Protein AF-A0A7W0LSC7-F1 (afdb_monomer_lite)

Secondary structure (DSSP, 8-state):
---TTS-------HHHHHHHHHH--TTSPPPTTPPPHHHHTT--SS-SS-TTTSPPP-TTPPP--THHHHHHHHHHHHHHHHHHTTTT-TT------

Sequence (97 aa):
MVTHDDLVEDELTDDELAALALAADPDAPPAEGAVPVWDLLGSGSEALLPGWYMPTPMTGAPLLQGWRRRVALLIVVSFLAIVSYGLCSTYGQVVPA

pLDDT: mean 75.95, std 15.54, range [40.12, 95.62]

Radius of gyration: 25.77 Å; chains: 1; bounding box: 55×64×51 Å

Structure (mmCIF, N/CA/C/O backbone):
data_AF-A0A7W0LSC7-F1
#
_entry.id   AF-A0A7W0LSC7-F1
#
loop_
_atom_site.group_PDB
_atom_site.id
_atom_site.type_symbol
_atom_site.label_atom_id
_atom_site.label_alt_id
_atom_site.label_comp_id
_atom_site.label_asym_id
_atom_site.label_entity_id
_atom_site.label_seq_id
_atom_site.pdbx_PDB_ins_code
_atom_site.Cartn_x
_atom_site.Cartn_y
_atom_site.Cartn_z
_atom_site.occupancy
_atom_site.B_iso_or_equiv
_atom_site.auth_seq_id
_atom_site.auth_comp_id
_atom_site.auth_asym_id
_atom_site.auth_atom_id
_atom_site.pdbx_PDB_model_num
ATOM 1 N N . MET A 1 1 ? -18.570 24.746 13.024 1.00 40.12 1 MET A N 1
ATOM 2 C CA . MET A 1 1 ? -17.226 24.655 12.426 1.00 40.12 1 MET A CA 1
ATOM 3 C C . MET A 1 1 ? -16.340 24.102 13.521 1.00 40.12 1 MET A C 1
ATOM 5 O O . MET A 1 1 ? -16.017 24.849 14.427 1.00 40.12 1 MET A O 1
ATOM 9 N N . VAL A 1 2 ? -16.132 22.783 13.532 1.00 46.19 2 VAL A N 1
ATOM 10 C CA . VAL A 1 2 ? -15.307 22.102 14.542 1.00 46.19 2 VAL A CA 1
ATOM 11 C C . VAL A 1 2 ? -13.871 22.149 14.031 1.00 46.19 2 VAL A C 1
ATOM 13 O O . VAL A 1 2 ? -13.589 21.670 12.931 1.00 46.19 2 VAL A O 1
ATOM 16 N N . THR A 1 3 ? -13.002 22.835 14.759 1.00 45.38 3 THR A N 1
ATOM 17 C CA . THR A 1 3 ? -11.562 22.896 14.504 1.00 45.38 3 THR A CA 1
ATOM 18 C C . THR A 1 3 ? -10.928 21.576 14.938 1.00 45.38 3 THR A C 1
ATOM 20 O O . THR A 1 3 ? -11.351 21.001 15.932 1.00 45.38 3 THR A O 1
ATOM 23 N N . HIS A 1 4 ? -9.920 21.083 14.212 1.00 53.88 4 HIS A N 1
ATOM 24 C CA . HIS A 1 4 ? -9.191 19.832 14.514 1.00 53.88 4 HIS A CA 1
ATOM 25 C C . HIS A 1 4 ? -8.428 19.857 15.868 1.00 53.88 4 HIS A C 1
ATOM 27 O O . HIS A 1 4 ? -7.623 18.978 16.128 1.00 53.88 4 HIS A O 1
ATOM 33 N N . ASP A 1 5 ? -8.664 20.872 16.701 1.00 51.00 5 ASP A N 1
ATOM 34 C CA . ASP A 1 5 ? -7.940 21.208 17.932 1.00 51.00 5 ASP A CA 1
ATOM 35 C C . ASP A 1 5 ? -8.739 20.851 19.208 1.00 51.00 5 ASP A C 1
ATOM 37 O O . ASP A 1 5 ? -8.192 20.851 20.302 1.00 51.00 5 ASP A O 1
ATOM 41 N N . ASP A 1 6 ? -10.031 20.506 19.084 1.00 50.09 6 ASP A N 1
ATOM 42 C CA . ASP A 1 6 ? -10.893 20.111 20.218 1.00 50.09 6 ASP A CA 1
ATOM 43 C C . ASP A 1 6 ? -10.807 18.609 20.570 1.00 50.09 6 ASP A C 1
ATOM 45 O O . ASP A 1 6 ? -11.459 18.148 21.508 1.00 50.09 6 ASP A O 1
ATOM 49 N N . LEU A 1 7 ? -10.002 17.834 19.835 1.00 53.94 7 LEU A N 1
ATOM 50 C CA . LEU A 1 7 ? -9.654 16.454 20.168 1.00 53.94 7 LEU A CA 1
ATOM 51 C C . LEU A 1 7 ? -8.219 16.438 20.694 1.00 53.94 7 LEU A C 1
ATOM 53 O O . LEU A 1 7 ? -7.286 16.096 19.973 1.00 53.94 7 LEU A O 1
ATOM 57 N N . VAL A 1 8 ? -8.033 16.814 21.958 1.00 53.84 8 VAL A N 1
ATOM 58 C CA . VAL A 1 8 ? -6.863 16.338 22.702 1.00 53.84 8 VAL A CA 1
ATOM 59 C C . VAL A 1 8 ? -7.112 14.848 22.932 1.00 53.84 8 VAL A C 1
ATOM 61 O O . VAL A 1 8 ? -7.639 14.447 23.966 1.00 53.84 8 VAL A O 1
ATOM 64 N N . GLU A 1 9 ? -6.866 14.036 21.905 1.00 57.62 9 GLU A N 1
ATOM 65 C CA . GLU A 1 9 ? -6.672 12.607 22.099 1.00 57.62 9 GLU A CA 1
ATOM 66 C C . GLU A 1 9 ? -5.429 12.501 22.980 1.00 57.62 9 GLU A C 1
ATOM 68 O O . GLU A 1 9 ? -4.374 13.017 22.605 1.00 57.62 9 GLU A O 1
ATOM 73 N N . ASP A 1 10 ? -5.568 11.941 24.186 1.00 63.88 10 ASP A N 1
ATOM 74 C CA . ASP A 1 10 ? -4.410 11.546 24.987 1.00 63.88 10 ASP A CA 1
ATOM 75 C C . ASP A 1 10 ? -3.429 10.837 24.047 1.00 63.88 10 ASP A C 1
ATOM 77 O O . ASP A 1 10 ? -3.814 9.905 23.337 1.00 63.88 10 ASP A O 1
ATOM 81 N N . GLU A 1 11 ? -2.202 11.355 23.960 1.00 78.19 11 GLU A N 1
ATOM 82 C CA . GLU A 1 11 ? -1.191 10.871 23.024 1.00 78.19 11 GLU A CA 1
ATOM 83 C C . GLU A 1 11 ? -0.945 9.390 23.333 1.00 78.19 11 GLU A C 1
ATOM 85 O O . GLU A 1 11 ? -0.324 9.059 24.344 1.00 78.19 11 GLU A O 1
ATOM 90 N N . LEU A 1 12 ? -1.528 8.501 22.519 1.00 84.06 12 LEU A N 1
ATOM 91 C CA . LEU A 1 12 ? -1.506 7.066 22.781 1.00 84.06 12 LEU A CA 1
ATOM 92 C C . LEU A 1 12 ? -0.061 6.592 22.858 1.00 84.06 12 LEU A C 1
ATOM 94 O O . LEU A 1 12 ? 0.733 6.809 21.938 1.00 84.06 12 LEU A O 1
ATOM 98 N N . THR A 1 13 ? 0.266 5.909 23.945 1.00 90.88 13 THR A N 1
ATOM 99 C CA . THR A 1 13 ? 1.579 5.289 24.092 1.00 90.88 13 THR A CA 1
ATOM 100 C C . THR A 1 13 ? 1.700 4.063 23.185 1.00 90.88 13 THR A C 1
ATOM 102 O O . THR A 1 13 ? 0.710 3.412 22.840 1.00 90.88 13 THR A O 1
ATOM 105 N N . ASP A 1 14 ? 2.933 3.700 22.822 1.00 91.25 14 ASP A N 1
ATOM 106 C CA . ASP A 1 14 ? 3.202 2.495 22.023 1.00 91.25 14 ASP A CA 1
ATOM 107 C C . ASP A 1 14 ? 2.641 1.222 22.685 1.00 91.25 14 ASP A C 1
ATOM 109 O O . ASP A 1 14 ? 2.139 0.331 21.999 1.00 91.25 14 ASP A O 1
ATOM 113 N N . ASP A 1 15 ? 2.680 1.152 24.021 1.00 93.44 15 ASP A N 1
ATOM 114 C CA . ASP A 1 15 ? 2.147 0.024 24.792 1.00 93.44 15 ASP A CA 1
ATOM 115 C C . ASP A 1 15 ? 0.614 -0.061 24.693 1.00 93.44 15 ASP A C 1
ATOM 117 O O . ASP A 1 15 ? 0.057 -1.153 24.538 1.00 93.44 15 ASP A O 1
ATOM 121 N N . GLU A 1 16 ? -0.082 1.077 24.729 1.00 93.88 16 GLU A N 1
ATOM 122 C CA . GLU A 1 16 ? -1.537 1.141 24.544 1.00 93.88 16 GLU A CA 1
ATOM 123 C C . GLU A 1 16 ? -1.937 0.763 23.113 1.00 93.88 16 GLU A C 1
ATOM 125 O O . GLU A 1 16 ? -2.863 -0.030 22.919 1.00 93.88 16 GLU A O 1
ATOM 130 N N . LEU A 1 17 ? -1.201 1.250 22.109 1.00 92.31 17 LEU A N 1
ATOM 131 C CA . LEU A 1 17 ? -1.392 0.867 20.706 1.00 92.31 17 LEU A CA 1
ATOM 132 C C . LEU A 1 17 ? -1.188 -0.637 20.493 1.00 92.31 17 LEU A C 1
ATOM 134 O O . LEU A 1 17 ? -1.996 -1.283 19.818 1.00 92.31 17 LEU A O 1
ATOM 138 N N . ALA A 1 18 ? -0.142 -1.213 21.088 1.00 94.50 18 ALA A N 1
ATOM 139 C CA . ALA A 1 18 ? 0.128 -2.645 21.010 1.00 94.50 18 ALA A CA 1
ATOM 140 C C . ALA A 1 18 ? -0.989 -3.470 21.668 1.00 94.50 18 ALA A C 1
ATOM 142 O O . ALA A 1 18 ? -1.417 -4.486 21.110 1.00 94.50 18 ALA A O 1
ATOM 143 N N . ALA A 1 19 ? -1.497 -3.022 22.819 1.00 95.44 19 ALA A N 1
ATOM 144 C CA . ALA A 1 19 ? -2.613 -3.670 23.497 1.00 95.44 19 ALA A CA 1
ATOM 145 C C . ALA A 1 19 ? -3.897 -3.646 22.647 1.00 95.44 19 ALA A C 1
ATOM 147 O O . ALA A 1 19 ? -4.555 -4.679 22.514 1.00 95.44 19 ALA A O 1
ATOM 148 N N . LEU A 1 20 ? -4.224 -2.509 22.023 1.00 92.25 20 LEU A N 1
ATOM 149 C CA . LEU A 1 20 ? -5.375 -2.385 21.120 1.00 92.25 20 LEU A CA 1
ATOM 150 C C . LEU A 1 20 ? -5.235 -3.278 19.881 1.00 92.25 20 LEU A C 1
ATOM 152 O O . LEU A 1 20 ? -6.189 -3.959 19.505 1.00 92.25 20 LEU A O 1
ATOM 156 N N . ALA A 1 21 ? -4.046 -3.318 19.274 1.00 91.19 21 ALA A N 1
ATOM 157 C CA . ALA A 1 21 ? -3.779 -4.148 18.103 1.00 91.19 21 ALA A CA 1
ATOM 158 C C . ALA A 1 21 ? -3.915 -5.649 18.411 1.00 91.19 21 ALA A C 1
ATOM 160 O O . ALA A 1 21 ? -4.465 -6.392 17.602 1.00 91.19 21 ALA A O 1
ATOM 161 N N . LEU A 1 22 ? -3.445 -6.093 19.581 1.00 94.81 22 LEU A N 1
ATOM 162 C CA . LEU A 1 22 ? -3.556 -7.491 20.014 1.00 94.81 22 LEU A CA 1
ATOM 163 C C . LEU A 1 22 ? -4.975 -7.887 20.436 1.00 94.81 22 LEU A C 1
ATOM 165 O O . LEU A 1 22 ? -5.328 -9.060 20.339 1.00 94.81 22 LEU A O 1
ATOM 169 N N . ALA A 1 23 ? -5.770 -6.939 20.931 1.00 94.88 23 ALA A N 1
ATOM 170 C CA . ALA A 1 23 ? -7.147 -7.186 21.345 1.00 94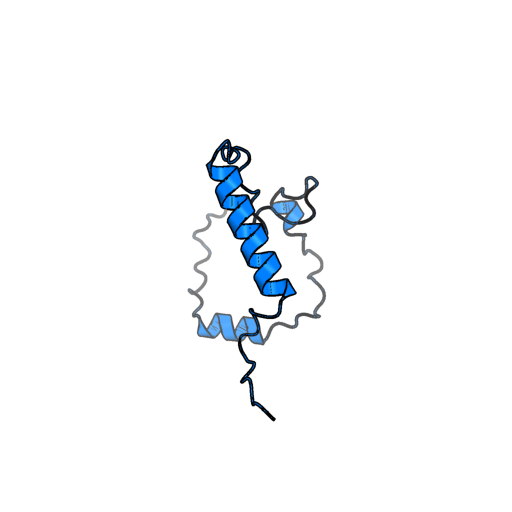.88 23 ALA A CA 1
ATOM 171 C C . ALA A 1 23 ? -8.146 -7.192 20.173 1.00 94.88 23 ALA A C 1
ATOM 173 O O . ALA A 1 23 ? -9.275 -7.654 20.345 1.00 94.88 23 ALA A O 1
ATOM 174 N N . ALA A 1 24 ? -7.762 -6.669 19.005 1.00 91.56 24 ALA A N 1
ATOM 175 C CA . ALA A 1 24 ? -8.632 -6.591 17.839 1.00 91.56 24 ALA A CA 1
ATOM 176 C C . ALA A 1 24 ? -8.887 -7.978 17.219 1.00 91.56 24 ALA A C 1
ATOM 178 O O . ALA A 1 24 ? -7.955 -8.730 16.938 1.00 91.56 24 ALA A O 1
ATOM 179 N N . ASP A 1 25 ? -10.159 -8.294 16.966 1.00 92.88 25 ASP A N 1
ATOM 180 C CA . ASP A 1 25 ? -10.571 -9.501 16.244 1.00 92.88 25 ASP A CA 1
ATOM 181 C C . ASP A 1 25 ? -10.531 -9.244 14.724 1.00 92.88 25 ASP A C 1
ATOM 183 O O . ASP A 1 25 ? -11.299 -8.408 14.236 1.00 92.88 25 ASP A O 1
ATOM 187 N N . PRO A 1 26 ? -9.659 -9.931 13.960 1.00 88.19 26 PRO A N 1
ATOM 188 C CA . PRO A 1 26 ? -9.555 -9.737 12.515 1.00 88.19 26 PRO A CA 1
ATOM 189 C C . PRO A 1 26 ? -10.767 -10.267 11.738 1.00 88.19 26 PRO A C 1
ATOM 191 O O . PRO A 1 26 ? -10.980 -9.840 10.603 1.00 88.19 26 PRO A O 1
ATOM 194 N N . ASP A 1 27 ? -11.545 -11.179 12.324 1.00 94.00 27 ASP A N 1
ATOM 195 C CA . ASP A 1 27 ? -12.703 -11.802 11.678 1.00 94.00 27 ASP A CA 1
ATOM 196 C C . ASP A 1 27 ? -14.019 -11.079 12.018 1.00 94.00 27 ASP A C 1
ATOM 198 O O . ASP A 1 27 ? -15.083 -11.421 11.485 1.00 94.00 27 ASP A O 1
ATOM 202 N N . ALA A 1 28 ? -13.966 -10.058 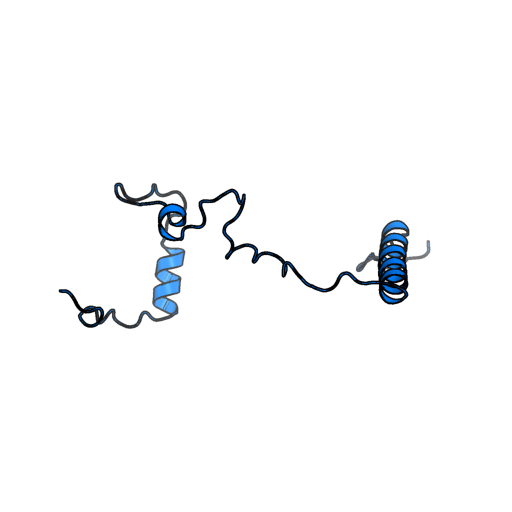12.882 1.00 92.06 28 ALA A N 1
ATOM 203 C CA . ALA A 1 28 ? -15.127 -9.253 13.220 1.00 92.06 28 ALA A CA 1
ATOM 204 C C . ALA A 1 28 ? -15.676 -8.536 11.970 1.00 92.06 28 ALA A C 1
ATOM 206 O O . ALA A 1 28 ? -14.916 -7.981 11.169 1.00 92.06 28 ALA A O 1
ATOM 207 N N . PRO A 1 29 ? -17.008 -8.508 11.784 1.00 92.12 29 PRO A N 1
ATOM 208 C CA . PRO A 1 29 ? -17.596 -7.812 10.653 1.00 92.12 29 PRO A CA 1
ATOM 209 C C . PRO A 1 29 ? -17.323 -6.299 10.740 1.00 92.12 29 PRO A C 1
ATOM 211 O O . PRO A 1 29 ? -17.309 -5.738 11.840 1.00 92.12 29 PRO A O 1
ATOM 214 N N . PRO A 1 30 ? -17.169 -5.607 9.596 1.00 89.19 30 PRO A N 1
ATOM 215 C CA . PRO A 1 30 ? -17.070 -4.152 9.573 1.00 89.19 30 PRO A CA 1
ATOM 216 C C . PRO A 1 30 ? -18.293 -3.488 10.218 1.00 89.19 30 PRO A C 1
ATOM 218 O O . PRO A 1 30 ? -19.409 -4.005 10.138 1.00 89.19 30 PRO A O 1
ATOM 221 N N . ALA A 1 31 ? -18.098 -2.310 10.817 1.00 89.81 31 ALA A N 1
ATOM 222 C CA . ALA A 1 31 ? -19.198 -1.511 11.351 1.00 89.81 31 ALA A CA 1
ATOM 223 C C . ALA A 1 31 ? -20.229 -1.172 10.255 1.00 89.81 31 ALA A C 1
ATOM 225 O O . ALA A 1 31 ? -19.867 -0.971 9.099 1.00 89.81 31 ALA A O 1
ATOM 226 N N . GLU A 1 32 ? -21.509 -1.046 10.620 1.00 90.50 32 GLU A N 1
ATOM 227 C CA . GLU A 1 32 ? -22.632 -0.866 9.676 1.00 90.50 32 GLU A CA 1
ATOM 228 C C . GLU A 1 32 ? -22.488 0.364 8.752 1.00 90.50 32 GLU A C 1
ATOM 230 O O . GLU A 1 32 ? -23.006 0.377 7.640 1.00 90.50 32 GLU A O 1
ATOM 235 N N . GLY A 1 33 ? -21.742 1.384 9.187 1.00 89.75 33 GLY A N 1
ATOM 236 C CA . GLY A 1 33 ? -21.429 2.586 8.405 1.00 89.75 33 GLY A CA 1
ATOM 237 C C . GLY A 1 33 ? -20.009 2.634 7.835 1.00 89.75 33 GLY A C 1
ATOM 238 O O . GLY A 1 33 ? -19.583 3.698 7.387 1.00 89.75 33 GLY A O 1
ATOM 239 N N . ALA A 1 34 ? -19.247 1.538 7.897 1.00 90.00 34 ALA A N 1
ATOM 240 C CA . ALA A 1 34 ? -17.884 1.505 7.386 1.00 90.00 34 ALA A CA 1
ATOM 241 C C . ALA A 1 34 ? -17.888 1.708 5.866 1.00 90.00 34 ALA A C 1
ATOM 243 O O . ALA A 1 34 ? -18.481 0.931 5.117 1.00 90.00 34 ALA A O 1
ATOM 244 N N . VAL A 1 35 ? -17.206 2.760 5.414 1.00 88.19 35 VAL A N 1
ATOM 245 C CA . VAL A 1 35 ? -16.993 3.020 3.990 1.00 88.19 35 VAL A CA 1
ATOM 246 C C . VAL A 1 35 ? -15.629 2.491 3.556 1.00 88.19 35 VAL A C 1
ATOM 248 O O . VAL A 1 35 ? -14.666 2.562 4.328 1.00 88.19 35 VAL A O 1
ATOM 251 N N . PRO A 1 36 ? -15.502 1.978 2.326 1.00 83.38 36 PRO A N 1
ATOM 252 C CA . PRO A 1 36 ? -14.220 1.512 1.839 1.00 83.38 36 PRO A CA 1
ATOM 253 C C . PRO A 1 36 ? -13.205 2.647 1.673 1.00 83.38 36 PRO A C 1
ATOM 255 O O . PRO A 1 36 ? -13.492 3.686 1.081 1.00 83.38 36 PRO A O 1
ATOM 258 N N . VAL A 1 37 ? -11.973 2.437 2.143 1.00 78.12 37 VAL A N 1
ATOM 259 C CA . VAL A 1 37 ? -10.927 3.478 2.113 1.00 78.12 37 VAL A CA 1
ATOM 260 C C . VAL A 1 37 ? -10.549 3.904 0.686 1.00 78.12 37 VAL A C 1
ATOM 262 O O . VAL A 1 37 ? -10.155 5.045 0.449 1.00 78.12 37 VAL A O 1
ATOM 265 N N . TRP A 1 38 ? -10.689 3.009 -0.294 1.00 72.12 38 TRP A N 1
ATOM 266 C CA . TRP A 1 38 ? -10.389 3.296 -1.699 1.00 72.12 38 TRP A CA 1
ATOM 267 C C . TRP A 1 38 ? -11.382 4.266 -2.345 1.00 72.12 38 TRP A C 1
ATOM 269 O O . TRP A 1 38 ? -10.975 5.008 -3.242 1.00 72.12 38 TRP A O 1
ATOM 279 N N . ASP A 1 39 ? -12.620 4.329 -1.846 1.00 79.44 39 ASP A N 1
ATOM 280 C CA . ASP A 1 39 ? -13.618 5.311 -2.287 1.00 79.44 39 ASP A CA 1
ATOM 281 C C . ASP A 1 39 ? -13.247 6.729 -1.820 1.00 79.44 39 ASP A C 1
ATOM 283 O O . ASP A 1 39 ? -13.585 7.714 -2.474 1.00 79.44 39 ASP A O 1
ATOM 287 N N . LEU A 1 40 ? -12.489 6.837 -0.721 1.00 79.12 40 LEU A N 1
ATOM 288 C CA . LEU A 1 40 ? -12.003 8.106 -0.170 1.00 79.12 40 LEU A CA 1
ATOM 289 C C . LEU A 1 40 ? -10.666 8.545 -0.782 1.00 79.12 40 LEU A C 1
ATOM 291 O O . LEU A 1 40 ? -10.437 9.733 -0.997 1.00 79.12 40 LEU A O 1
ATOM 295 N N . LEU A 1 41 ? -9.771 7.594 -1.068 1.00 73.62 41 LEU A N 1
ATOM 296 C CA . LEU A 1 41 ? -8.408 7.868 -1.544 1.00 73.62 41 LEU A CA 1
ATOM 297 C C . LEU A 1 41 ? -8.304 8.114 -3.060 1.00 73.62 41 LEU A C 1
ATOM 299 O O . LEU A 1 41 ? -7.203 8.320 -3.566 1.00 73.62 41 LEU A O 1
ATOM 303 N N . GLY A 1 42 ? -9.411 8.057 -3.807 1.00 64.06 42 GLY A N 1
ATOM 304 C CA . GLY A 1 42 ? -9.430 8.345 -5.250 1.00 64.06 42 GLY A CA 1
ATOM 305 C C . GLY A 1 42 ? -8.622 7.366 -6.116 1.00 64.06 42 GLY A C 1
ATOM 306 O O . GLY A 1 42 ? -8.384 7.633 -7.290 1.00 64.06 42 GLY A O 1
ATOM 307 N N . SER A 1 43 ? -8.200 6.227 -5.555 1.00 58.53 43 SER A N 1
ATOM 308 C CA . SER A 1 43 ? -7.402 5.203 -6.252 1.00 58.53 43 SER A CA 1
ATOM 309 C C . SER A 1 43 ? -8.248 4.177 -7.016 1.00 58.53 43 SER A C 1
ATOM 311 O O . SER A 1 43 ? -7.699 3.283 -7.652 1.00 58.53 43 SER A O 1
ATOM 313 N N . GLY A 1 44 ? -9.575 4.341 -7.025 1.00 53.72 44 GLY A N 1
ATOM 314 C CA . GLY A 1 44 ? -10.539 3.485 -7.728 1.00 53.72 44 GLY A CA 1
ATOM 315 C C . GLY A 1 44 ? -10.541 3.594 -9.260 1.00 53.72 44 GLY A C 1
ATOM 316 O O . GLY A 1 44 ? -11.530 3.227 -9.888 1.00 53.72 44 GLY A O 1
ATOM 317 N N . SER A 1 45 ? -9.473 4.102 -9.878 1.00 57.41 45 SER A N 1
ATOM 318 C CA . SER A 1 45 ? -9.342 4.176 -11.335 1.00 57.41 45 SER A CA 1
ATOM 319 C C . SER A 1 45 ? -8.356 3.110 -11.823 1.00 57.41 45 SER A C 1
ATOM 321 O O . SER A 1 45 ? -7.144 3.289 -11.747 1.00 57.41 45 SER A O 1
ATOM 323 N N . GLU A 1 46 ? -8.905 2.001 -12.326 1.00 58.78 46 GLU A N 1
ATOM 324 C CA . GLU A 1 46 ? -8.288 0.976 -13.199 1.00 58.78 46 GLU A CA 1
ATOM 325 C C . GLU A 1 46 ? -7.101 0.138 -12.676 1.00 58.78 46 GLU A C 1
ATOM 327 O O . GLU A 1 46 ? -6.808 -0.909 -13.258 1.00 58.78 46 GLU A O 1
ATOM 332 N N . ALA A 1 47 ? -6.428 0.516 -11.590 1.00 62.44 47 ALA A N 1
ATOM 333 C CA . ALA A 1 47 ? -5.303 -0.249 -11.049 1.00 62.44 47 ALA A CA 1
ATOM 334 C C . ALA A 1 47 ? -5.760 -1.389 -10.115 1.00 62.44 47 ALA A C 1
ATOM 336 O O . ALA A 1 47 ? -6.606 -1.197 -9.247 1.00 62.44 47 ALA A O 1
ATOM 337 N N . LEU A 1 48 ? -5.147 -2.575 -10.246 1.00 67.19 48 LEU A N 1
ATOM 338 C CA . LEU A 1 48 ? -5.401 -3.735 -9.368 1.00 67.19 48 LEU A CA 1
ATOM 339 C C . LEU A 1 48 ? -4.964 -3.505 -7.910 1.00 67.19 48 LEU A C 1
ATOM 341 O O . LEU A 1 48 ? -5.372 -4.249 -7.023 1.00 67.19 48 LEU A O 1
ATOM 345 N N . LEU A 1 49 ? -4.104 -2.512 -7.673 1.00 67.75 49 LEU A N 1
ATOM 346 C CA . LEU A 1 49 ? -3.555 -2.164 -6.367 1.00 67.75 49 LEU A CA 1
ATOM 347 C C . LEU A 1 49 ? -3.537 -0.635 -6.213 1.00 67.75 49 LEU A C 1
ATOM 349 O O . LEU A 1 49 ? -3.240 0.063 -7.188 1.00 67.75 49 LEU A O 1
ATOM 353 N N . PRO A 1 50 ? -3.796 -0.099 -5.008 1.00 65.19 50 PRO A N 1
ATOM 354 C CA . PRO A 1 50 ? -3.654 1.326 -4.750 1.00 65.19 50 PRO A CA 1
ATOM 355 C C . PRO A 1 50 ? -2.219 1.806 -4.998 1.00 65.19 50 PRO A C 1
ATOM 357 O O . PRO A 1 50 ? -1.255 1.111 -4.675 1.00 65.19 50 PRO A O 1
ATOM 360 N N . GLY A 1 51 ? -2.059 3.035 -5.490 1.00 67.62 51 GLY A N 1
ATOM 361 C CA . GLY A 1 51 ? -0.738 3.605 -5.796 1.00 67.62 51 GLY A CA 1
ATOM 362 C C . GLY A 1 51 ? 0.211 3.726 -4.594 1.00 67.62 51 GLY A C 1
ATOM 363 O O . GLY A 1 51 ? 1.414 3.860 -4.782 1.00 67.62 51 GLY A O 1
ATOM 364 N N . TRP A 1 52 ? -0.298 3.642 -3.360 1.00 70.44 52 TRP A N 1
ATOM 365 C CA . TRP A 1 52 ? 0.529 3.582 -2.151 1.00 70.44 52 TRP A CA 1
ATOM 366 C C . TRP A 1 52 ? 1.144 2.197 -1.910 1.00 70.44 52 TRP A C 1
ATOM 368 O O . TRP A 1 52 ? 2.201 2.103 -1.296 1.00 70.44 52 TRP A O 1
ATOM 378 N N . TYR A 1 53 ? 0.509 1.126 -2.397 1.00 72.94 53 TYR A N 1
ATOM 379 C CA . TYR A 1 53 ? 1.016 -0.240 -2.256 1.00 72.94 53 TYR A CA 1
ATOM 380 C C . TYR A 1 53 ? 2.133 -0.515 -3.266 1.00 72.94 53 TYR A C 1
ATOM 382 O O . TYR A 1 53 ? 3.103 -1.212 -2.976 1.00 72.94 53 TYR A O 1
ATOM 390 N N . MET A 1 54 ? 2.015 0.066 -4.460 1.00 66.94 54 MET A N 1
ATOM 391 C CA . MET A 1 54 ? 3.036 -0.018 -5.493 1.00 66.94 54 MET A CA 1
ATOM 392 C C . MET A 1 54 ? 3.088 1.315 -6.246 1.00 66.94 54 MET A C 1
ATOM 394 O O . MET A 1 54 ? 2.335 1.500 -7.205 1.00 66.94 54 MET A O 1
ATOM 398 N N . PRO A 1 55 ? 3.947 2.262 -5.819 1.00 67.50 55 PRO A N 1
ATOM 399 C CA . PRO A 1 55 ? 4.125 3.517 -6.531 1.00 67.50 55 PRO A CA 1
ATOM 400 C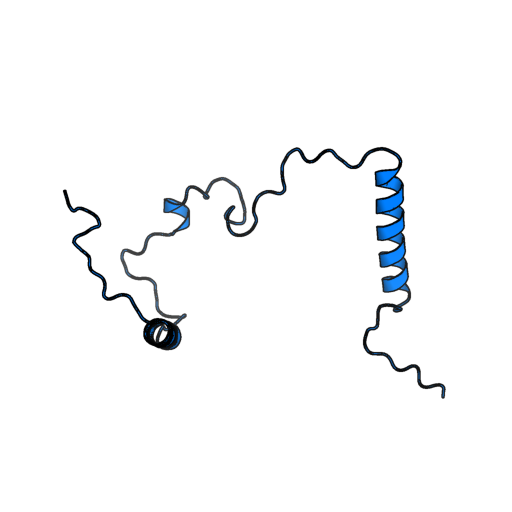 C . PRO A 1 55 ? 4.477 3.210 -7.978 1.00 67.50 55 PRO A C 1
ATOM 402 O O . PRO A 1 55 ? 5.373 2.400 -8.238 1.00 67.50 55 PRO A O 1
ATOM 405 N N . THR A 1 56 ? 3.764 3.832 -8.916 1.00 66.50 56 THR A N 1
ATOM 406 C CA . THR A 1 56 ? 4.006 3.623 -10.341 1.00 66.50 56 THR A CA 1
ATOM 407 C C . THR A 1 56 ? 5.500 3.802 -10.613 1.00 66.50 56 THR A C 1
ATOM 409 O O . THR A 1 56 ? 6.054 4.851 -10.262 1.00 66.50 56 THR A O 1
ATOM 412 N N . PRO A 1 57 ? 6.187 2.804 -11.204 1.00 64.94 57 PRO A N 1
ATOM 413 C CA . PRO A 1 57 ? 7.596 2.954 -11.532 1.00 64.94 57 PRO A CA 1
ATOM 414 C C . PRO A 1 57 ? 7.732 4.184 -12.426 1.00 64.94 57 PRO A C 1
ATOM 416 O O . PRO A 1 57 ? 6.971 4.305 -13.383 1.00 64.94 57 PRO A O 1
ATOM 419 N N . MET A 1 58 ? 8.654 5.098 -12.085 1.00 62.59 58 MET A N 1
ATOM 420 C CA . MET A 1 58 ? 8.814 6.406 -12.737 1.00 62.59 58 MET A CA 1
ATOM 421 C C . MET A 1 58 ? 8.621 6.300 -14.255 1.00 62.59 58 MET A C 1
ATOM 423 O O . MET A 1 58 ? 9.520 5.878 -14.990 1.00 62.59 58 MET A O 1
ATOM 427 N N . THR A 1 59 ? 7.441 6.697 -14.729 1.00 53.41 59 THR A N 1
ATOM 428 C CA . THR A 1 59 ? 7.121 6.798 -16.149 1.00 53.41 59 THR A CA 1
ATOM 429 C C . THR A 1 59 ? 7.988 7.913 -16.719 1.00 53.41 59 THR A C 1
ATOM 431 O O . THR A 1 59 ? 7.688 9.089 -16.536 1.00 53.41 59 THR A O 1
ATOM 434 N N . GLY A 1 60 ? 9.117 7.551 -17.332 1.00 56.22 60 GLY A N 1
ATOM 435 C CA . GLY A 1 60 ? 10.080 8.510 -17.884 1.00 56.22 60 GLY A CA 1
ATOM 436 C C . GLY A 1 60 ? 11.543 8.276 -17.508 1.00 56.22 60 GLY A C 1
ATOM 437 O O . GLY A 1 60 ? 12.396 9.040 -17.957 1.00 56.22 60 GLY A O 1
ATOM 438 N N . ALA A 1 61 ? 11.876 7.233 -16.737 1.00 62.44 61 ALA A N 1
ATOM 439 C CA . ALA A 1 61 ? 13.278 6.848 -16.590 1.00 62.44 61 ALA A CA 1
ATOM 440 C C . ALA A 1 61 ? 13.871 6.554 -17.987 1.00 62.44 61 ALA A C 1
ATOM 442 O O . ALA A 1 61 ? 13.284 5.767 -18.740 1.00 62.44 61 ALA A O 1
ATOM 443 N N . PRO A 1 62 ? 15.001 7.181 -18.375 1.00 65.81 62 PRO A N 1
ATOM 444 C CA . PRO A 1 62 ? 15.578 6.966 -19.691 1.00 65.81 62 PRO A CA 1
ATOM 445 C C . PRO A 1 62 ? 15.915 5.484 -19.835 1.00 65.81 62 PRO A C 1
ATOM 447 O O . PRO A 1 62 ? 16.721 4.943 -19.073 1.00 65.81 62 PRO A O 1
ATOM 450 N N . LEU A 1 63 ? 15.274 4.827 -20.807 1.00 69.38 63 LEU A N 1
ATOM 451 C CA . LEU A 1 63 ? 15.545 3.432 -21.138 1.00 69.38 63 LEU A CA 1
ATOM 452 C C . L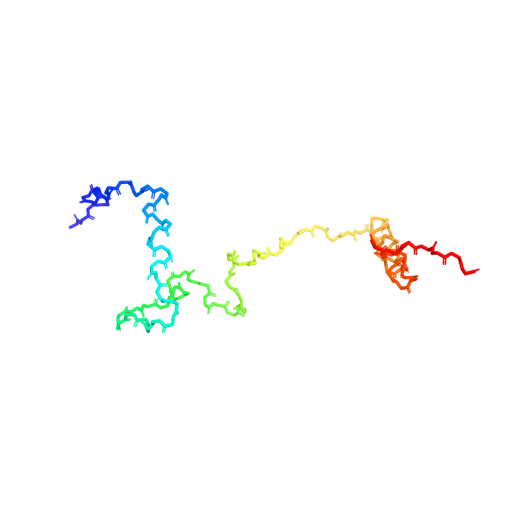EU A 1 63 ? 17.058 3.250 -21.281 1.00 69.38 63 LEU A C 1
ATOM 454 O O . LEU A 1 63 ? 17.725 4.054 -21.937 1.00 69.38 63 LEU A O 1
ATOM 458 N N . LEU A 1 64 ? 17.618 2.202 -20.671 1.00 72.44 64 LEU A N 1
ATOM 459 C CA . LEU A 1 64 ? 19.043 1.920 -20.809 1.00 72.44 64 LEU A CA 1
ATOM 460 C C . LEU A 1 64 ? 19.339 1.671 -22.295 1.00 72.44 64 LEU A C 1
ATOM 462 O O . LEU A 1 64 ? 18.923 0.660 -22.861 1.00 72.44 64 LEU A O 1
ATOM 466 N N . GLN A 1 65 ? 20.047 2.601 -22.938 1.00 80.06 65 GLN A N 1
ATOM 467 C CA . GLN A 1 65 ? 20.419 2.503 -24.348 1.00 80.06 65 GLN A CA 1
ATOM 468 C C . GLN A 1 65 ? 21.899 2.139 -24.532 1.00 80.06 65 GLN A C 1
ATOM 470 O O . GLN A 1 65 ? 22.740 2.318 -23.647 1.00 80.06 65 GLN A O 1
ATOM 475 N N . GLY A 1 66 ? 22.215 1.591 -25.709 1.00 85.25 66 GLY A N 1
ATOM 476 C CA . GLY A 1 66 ? 23.585 1.314 -26.138 1.00 85.25 66 GLY A CA 1
ATOM 477 C C . GLY A 1 66 ? 24.323 0.296 -25.263 1.00 85.25 66 GLY A C 1
ATOM 478 O O . GLY A 1 66 ? 23.840 -0.813 -25.023 1.00 85.25 66 GLY A O 1
ATOM 479 N N . TRP A 1 67 ? 25.524 0.663 -24.811 1.00 88.50 67 TRP A N 1
ATOM 480 C CA . TRP A 1 67 ? 26.419 -0.216 -24.050 1.00 88.50 67 TRP A CA 1
ATOM 481 C C . TRP A 1 67 ? 25.851 -0.606 -22.679 1.00 88.50 67 TRP A C 1
ATOM 483 O O . TRP A 1 67 ? 25.964 -1.764 -22.282 1.00 88.50 67 TRP A O 1
ATOM 493 N N . ARG A 1 68 ? 25.134 0.307 -22.006 1.00 84.94 68 ARG A N 1
ATOM 494 C CA . ARG A 1 68 ? 24.516 0.040 -20.694 1.00 84.94 68 ARG A CA 1
ATOM 495 C C . ARG A 1 68 ? 23.497 -1.101 -20.762 1.00 84.94 68 ARG A C 1
ATOM 497 O O . ARG A 1 68 ? 23.448 -1.923 -19.854 1.00 84.94 68 ARG A O 1
ATOM 504 N N . ARG A 1 69 ? 22.751 -1.212 -21.871 1.00 89.00 69 ARG A N 1
ATOM 505 C CA . ARG A 1 69 ? 21.834 -2.339 -22.117 1.00 89.00 69 ARG A CA 1
ATOM 506 C C . ARG A 1 69 ? 22.576 -3.665 -22.243 1.00 89.00 69 ARG A C 1
ATOM 508 O O . ARG A 1 69 ? 22.112 -4.671 -21.725 1.00 89.00 69 ARG A O 1
ATOM 515 N N . ARG A 1 70 ? 23.727 -3.672 -22.923 1.00 90.62 70 ARG A N 1
ATOM 516 C CA . ARG A 1 70 ? 24.540 -4.888 -23.091 1.00 90.62 70 ARG A CA 1
ATOM 517 C C . ARG A 1 70 ? 25.105 -5.356 -21.754 1.00 90.62 70 ARG A C 1
ATOM 519 O O . ARG A 1 70 ? 25.016 -6.539 -21.461 1.00 90.62 70 ARG A O 1
ATOM 526 N N . VAL A 1 71 ? 25.613 -4.434 -20.935 1.00 93.25 71 VAL A N 1
ATOM 527 C CA . VAL A 1 71 ? 26.100 -4.747 -19.582 1.00 93.25 71 VAL A CA 1
ATOM 528 C C . VAL A 1 71 ? 24.971 -5.305 -18.713 1.00 93.25 71 VAL A C 1
ATOM 530 O O . VAL A 1 71 ? 25.145 -6.356 -18.108 1.00 93.25 71 VAL A O 1
ATOM 533 N N . ALA A 1 72 ? 23.796 -4.666 -18.706 1.00 91.00 72 ALA A N 1
ATOM 534 C CA . ALA A 1 72 ? 22.640 -5.161 -17.958 1.00 91.00 72 ALA A CA 1
ATOM 535 C C . ALA A 1 72 ? 22.219 -6.573 -18.406 1.00 91.00 72 ALA A C 1
ATOM 537 O O . ALA A 1 72 ? 21.999 -7.441 -17.566 1.00 91.00 72 ALA A O 1
ATOM 538 N N . LEU A 1 73 ? 22.178 -6.833 -19.718 1.00 93.31 73 LEU A N 1
ATOM 539 C CA . LEU A 1 73 ? 21.877 -8.166 -20.246 1.00 93.31 73 LEU A CA 1
ATOM 540 C C . LEU A 1 73 ? 22.932 -9.203 -19.851 1.00 93.31 73 LEU A C 1
ATOM 542 O O . LEU A 1 73 ? 22.562 -10.312 -19.484 1.00 93.31 73 LEU A O 1
ATOM 546 N N . LEU A 1 74 ? 24.223 -8.857 -19.876 1.00 95.44 74 LEU A N 1
ATOM 547 C CA . LEU A 1 74 ? 25.280 -9.760 -19.412 1.00 95.44 74 LEU A CA 1
ATOM 548 C C . LEU A 1 74 ? 25.114 -10.116 -17.932 1.00 95.44 74 LEU A C 1
ATOM 550 O O . LEU A 1 74 ? 25.273 -11.279 -17.571 1.00 95.44 74 LEU A O 1
ATOM 554 N N . ILE A 1 75 ? 24.751 -9.145 -17.090 1.00 95.06 75 ILE A N 1
ATOM 555 C CA . ILE A 1 75 ? 24.482 -9.383 -15.666 1.00 95.06 75 ILE A CA 1
ATOM 556 C C . ILE A 1 75 ? 23.287 -10.331 -15.501 1.00 95.06 75 ILE A C 1
ATOM 558 O O . ILE A 1 75 ? 23.405 -11.333 -14.800 1.00 95.06 75 ILE A O 1
ATOM 562 N N . VAL A 1 76 ? 22.168 -10.066 -16.185 1.00 94.44 76 VAL A N 1
ATOM 563 C CA . VAL A 1 76 ? 20.968 -10.923 -16.134 1.00 94.44 76 VAL A CA 1
ATOM 564 C C . VAL A 1 76 ? 21.286 -12.349 -16.587 1.00 94.44 76 VAL A C 1
ATOM 566 O O . VAL A 1 76 ? 20.938 -13.301 -15.894 1.00 94.44 76 VAL A O 1
ATOM 569 N N . VAL A 1 77 ? 21.986 -12.511 -17.713 1.00 95.62 77 VAL A N 1
ATOM 570 C CA . VAL A 1 77 ? 22.381 -13.831 -18.229 1.00 95.62 77 VAL A CA 1
ATOM 571 C C . VAL A 1 77 ? 23.320 -14.548 -17.259 1.00 95.62 77 VAL A C 1
ATOM 573 O O . VAL A 1 77 ? 23.165 -15.749 -17.058 1.00 95.62 77 VAL A O 1
ATOM 576 N N . SER A 1 78 ? 24.247 -13.832 -16.619 1.00 92.06 78 SER A N 1
ATOM 577 C CA . SER A 1 78 ? 25.129 -14.399 -15.593 1.00 92.06 78 SER A CA 1
ATOM 578 C C . SER A 1 78 ? 24.333 -14.938 -14.401 1.00 92.06 78 SER A C 1
ATOM 580 O O . SER A 1 78 ? 24.514 -16.090 -14.017 1.00 92.06 78 SER A O 1
ATOM 582 N N . PHE A 1 79 ? 23.384 -14.162 -13.866 1.00 91.44 79 PHE A N 1
ATOM 583 C CA . PHE A 1 79 ? 22.517 -14.626 -12.778 1.00 91.44 79 PHE A CA 1
ATOM 584 C C . PHE A 1 79 ? 21.679 -15.840 -13.182 1.00 91.44 79 PHE A C 1
ATOM 586 O O . PHE A 1 79 ? 21.625 -16.813 -12.434 1.00 91.44 79 PHE A O 1
ATOM 593 N N . LEU A 1 80 ? 21.071 -15.820 -14.372 1.00 91.75 80 LEU A N 1
ATOM 594 C CA . LEU A 1 80 ? 20.303 -16.958 -14.882 1.00 91.75 80 LEU A CA 1
ATOM 595 C C . LEU A 1 80 ? 21.172 -18.207 -15.029 1.00 91.75 80 LEU A C 1
ATOM 597 O O . LEU A 1 80 ? 20.742 -19.291 -14.641 1.00 91.75 80 LEU A O 1
ATOM 601 N N . ALA A 1 81 ? 22.399 -18.056 -15.529 1.00 91.06 81 ALA A N 1
ATOM 602 C CA . ALA A 1 81 ? 23.356 -19.147 -15.611 1.00 91.06 81 ALA A CA 1
ATOM 603 C C . ALA A 1 81 ? 23.656 -19.701 -14.211 1.00 91.06 81 ALA A C 1
ATOM 605 O O . ALA A 1 81 ? 23.440 -20.886 -13.976 1.00 91.06 81 ALA A O 1
ATOM 606 N N . ILE A 1 82 ? 24.060 -18.852 -13.262 1.00 88.75 82 ILE A N 1
ATOM 607 C CA . ILE A 1 82 ? 24.373 -19.245 -11.876 1.00 88.75 82 ILE A CA 1
ATOM 608 C C . ILE A 1 82 ? 23.206 -20.008 -11.234 1.00 88.75 82 ILE A C 1
ATOM 610 O O . ILE A 1 82 ? 23.425 -21.055 -10.623 1.00 88.75 82 ILE A O 1
ATOM 614 N N . VAL A 1 83 ? 21.976 -19.516 -11.407 1.00 86.19 83 VAL A N 1
ATOM 615 C CA . VAL A 1 83 ? 20.765 -2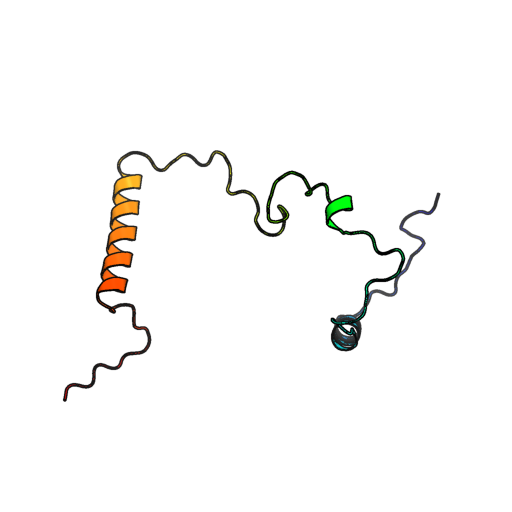0.176 -10.902 1.00 86.19 83 VAL A CA 1
ATOM 616 C C . VAL A 1 83 ? 20.530 -21.516 -11.597 1.00 86.19 83 VAL A C 1
ATOM 618 O O . VAL A 1 83 ? 20.283 -22.513 -10.923 1.00 86.19 83 VAL A O 1
ATOM 621 N N . SER A 1 84 ? 20.664 -21.577 -12.924 1.00 82.25 84 SER A N 1
ATOM 622 C CA . SER A 1 84 ? 20.463 -22.815 -13.690 1.00 82.25 84 SER A CA 1
ATOM 623 C C . SER A 1 84 ? 21.493 -23.905 -13.373 1.00 82.25 84 SER A C 1
ATOM 625 O O . SER A 1 84 ? 21.147 -25.083 -13.359 1.00 82.25 84 SER A O 1
ATOM 627 N N . TYR A 1 85 ? 22.734 -23.525 -13.053 1.00 85.44 85 TYR A N 1
ATOM 628 C CA . TYR A 1 85 ? 23.778 -24.449 -12.601 1.00 85.44 85 TYR A CA 1
ATOM 629 C C . TYR A 1 85 ? 23.650 -24.816 -11.113 1.00 85.44 85 TYR A C 1
ATOM 631 O O . TYR A 1 85 ? 24.459 -25.593 -10.610 1.00 85.44 85 TYR A O 1
ATOM 639 N N . GLY A 1 86 ? 22.674 -24.258 -10.386 1.00 76.44 86 GLY A N 1
ATOM 640 C CA . GLY A 1 86 ? 22.503 -24.502 -8.952 1.00 76.44 86 GLY A CA 1
ATOM 641 C C . GLY A 1 86 ? 23.625 -23.920 -8.082 1.00 76.44 86 GLY A C 1
ATOM 642 O O . GLY A 1 86 ? 23.729 -24.267 -6.907 1.00 76.44 86 GLY A O 1
ATOM 643 N N . LEU A 1 87 ? 24.456 -23.020 -8.625 1.00 71.56 87 LEU A N 1
ATOM 644 C CA . LEU A 1 87 ? 25.562 -22.381 -7.896 1.00 71.56 87 LEU A CA 1
ATOM 645 C C . LEU A 1 87 ? 25.077 -21.374 -6.843 1.00 71.56 87 LEU A C 1
ATOM 647 O O . LEU A 1 87 ? 25.831 -21.015 -5.945 1.00 71.56 87 LEU A O 1
ATOM 651 N N . CYS A 1 88 ? 23.824 -20.923 -6.927 1.00 69.75 88 CYS A N 1
ATOM 652 C CA . CYS A 1 88 ? 23.197 -20.051 -5.931 1.00 69.75 88 CYS A CA 1
ATOM 653 C C . CYS A 1 88 ? 22.721 -20.795 -4.668 1.00 69.75 88 CYS A C 1
ATOM 655 O O . CYS A 1 88 ? 21.968 -20.231 -3.876 1.00 69.75 88 CYS A O 1
ATOM 657 N N . SER A 1 89 ? 23.110 -22.061 -4.484 1.00 57.62 89 SER A N 1
ATOM 658 C CA . SER A 1 89 ? 22.740 -22.851 -3.312 1.00 57.62 89 SER A CA 1
ATOM 659 C C . SER A 1 89 ? 23.502 -22.356 -2.079 1.00 57.62 89 SER A C 1
ATOM 661 O O . SER A 1 89 ? 24.579 -22.840 -1.739 1.00 57.62 89 SER A O 1
ATOM 663 N N . THR A 1 90 ? 22.920 -21.371 -1.399 1.00 61.09 90 THR A N 1
ATOM 664 C CA . THR A 1 90 ? 23.417 -20.736 -0.169 1.00 61.09 90 THR A CA 1
ATOM 665 C C . THR A 1 90 ? 23.632 -21.717 1.011 1.00 61.09 90 THR A C 1
ATOM 667 O O . THR A 1 90 ? 24.144 -21.298 2.041 1.00 61.09 90 THR A O 1
ATOM 670 N N . TYR A 1 91 ? 23.334 -23.026 0.889 1.00 54.19 91 TYR A N 1
ATOM 671 C CA . TYR A 1 91 ? 23.482 -24.018 1.978 1.00 54.19 91 TY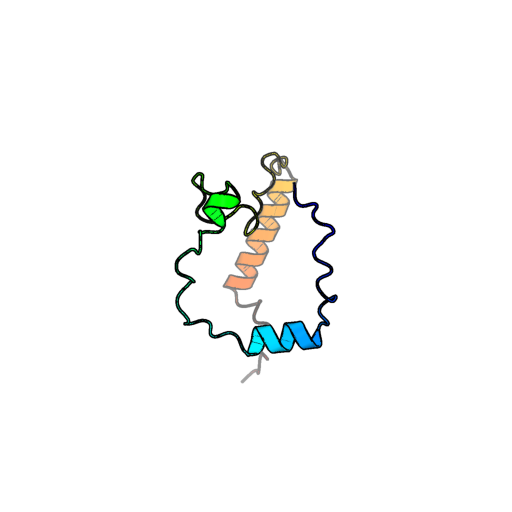R A CA 1
ATOM 672 C C . TYR A 1 91 ? 23.906 -25.449 1.560 1.00 54.19 91 TYR A C 1
ATOM 674 O O . TYR A 1 91 ? 23.580 -26.415 2.247 1.00 54.19 91 TYR A O 1
ATOM 682 N N . GLY A 1 92 ? 24.643 -25.644 0.463 1.00 56.75 92 GLY A N 1
ATOM 683 C CA . GLY A 1 92 ? 25.128 -26.980 0.073 1.00 56.75 92 GLY A CA 1
ATOM 684 C C . GLY A 1 92 ? 26.603 -27.212 0.408 1.00 56.75 92 GLY A C 1
ATOM 685 O O . GLY A 1 92 ? 27.460 -26.883 -0.405 1.00 56.75 92 GLY A O 1
ATOM 686 N N . GLN A 1 93 ? 26.932 -27.802 1.562 1.00 62.41 93 GLN A N 1
ATOM 687 C CA . GLN A 1 93 ? 28.259 -28.409 1.744 1.00 62.41 93 GLN A CA 1
ATOM 688 C C . GLN A 1 93 ? 28.415 -29.528 0.699 1.00 62.41 93 GLN A C 1
ATOM 690 O O . GLN A 1 93 ? 27.690 -30.520 0.736 1.00 62.41 93 GLN A O 1
ATOM 695 N N . VAL A 1 94 ? 29.346 -29.372 -0.242 1.00 60.66 94 VAL A N 1
ATOM 696 C CA . VAL A 1 94 ? 29.799 -30.469 -1.107 1.00 60.66 94 VAL A CA 1
ATOM 697 C C . VAL A 1 94 ? 30.606 -31.440 -0.247 1.00 60.66 94 VAL A C 1
ATOM 699 O O . VAL A 1 94 ? 31.782 -31.206 0.016 1.00 60.66 94 VAL A O 1
ATOM 702 N N . VAL A 1 95 ? 29.968 -32.513 0.224 1.00 63.91 95 VAL A N 1
ATOM 703 C CA . VAL A 1 95 ? 30.668 -33.659 0.818 1.00 63.91 95 VAL A CA 1
ATOM 704 C C . VAL A 1 95 ? 31.046 -34.601 -0.330 1.00 63.91 95 VAL A C 1
ATOM 706 O O . VAL A 1 95 ? 30.143 -35.156 -0.958 1.00 63.91 95 VAL A O 1
ATOM 709 N N . PRO A 1 96 ? 32.339 -34.769 -0.661 1.00 61.00 96 PRO A N 1
ATOM 710 C CA . PRO A 1 96 ? 32.752 -35.832 -1.566 1.00 61.00 96 PRO A CA 1
ATOM 711 C C . PRO A 1 96 ? 32.487 -37.187 -0.894 1.00 61.00 96 PRO A C 1
ATOM 713 O O . PRO A 1 96 ? 32.849 -37.380 0.267 1.00 61.00 96 PRO A O 1
ATOM 716 N N . ALA A 1 97 ? 31.815 -38.082 -1.620 1.00 55.16 97 ALA A N 1
ATOM 717 C CA . ALA A 1 97 ? 31.701 -39.495 -1.265 1.00 55.16 97 ALA A CA 1
ATOM 718 C C . ALA A 1 97 ? 33.029 -40.227 -1.499 1.00 55.16 97 ALA A C 1
ATOM 720 O O . ALA A 1 97 ? 33.750 -39.837 -2.449 1.00 55.16 97 ALA A O 1
#

Foldseek 3Di:
DDDPPVPPPPPDDPVNVVVVVVPDDPPDDDDPPDDDVCVVVVQPPDDPDRCVVPPDDPPDDPDQDDPSVVVVVVVVVVVVVCVVVVVPVPDDDPDDD